Protein AF-A0A2M8VPT6-F1 (afdb_monomer)

pLDDT: mean 82.92, std 19.12, range [32.72, 97.31]

Secondary structure (DSSP, 8-state):
---------------PPPTT--HHHHHHHHHHHHHHHHTT---HHHHHHHHHHHHHHHHHHHHHHHHHHHHHHHH--

Foldseek 3Di:
DDDDDPPDPPDDDDQDDDLPQDLVNLVVLLVVLVVVVVVVPDDPVRVVVSVSNNVVSVVSNVVVVVVVVVVVVVVVD

Nearest PDB structures (foldseek):
  1vp7-assembly1_A  TM=9.506E-01  e=1.945E-03  Bordetella pertussis Tohama I
  1vp7-assembly2_C  TM=9.001E-01  e=1.601E-03  Bordetella pertussis Tohama I
  1vp7-assembly3_E  TM=9.094E-01  e=1.945E-03  Bordetella pertussis Tohama I
  3d36-assembly1_B  TM=7.310E-01  e=4.435E+00  Geobacillus stearothermophilus 10

Organism: NCBI:txid1938816

Mean predicted aligned error: 8.89 Å

Sequence (77 aa):
MPTKKSEGEKSYLEVQIDPKLRYEHAVKELEMLISDMESGKFSLEETLLAYQRGAALLKHCQGMLTQVEQQVRVFEA

Solvent-accessible surface area (backbone atoms only — not comparable to full-atom values): 4843 Å² total; per-residue (Å²): 139,80,85,82,75,80,86,71,90,77,80,83,85,84,79,83,74,66,90,82,62,48,63,72,56,42,51,52,51,42,52,53,52,50,53,49,57,72,65,66,75,54,53,76,68,52,46,52,52,48,50,52,45,42,54,52,40,50,52,50,46,52,52,53,51,52,53,51,54,52,53,51,53,63,74,77,108

Radius of gyration: 18.71 Å; Cα contacts (8 Å, |Δi|>4): 28; chains: 1; bounding box: 36×48×53 Å

InterPro domains:
  IPR003761 Exonuclease VII, small subunit [MF_00337] (22-77)
  IPR003761 Exonuclease VII, small subunit [PF02609] (23-73)
  IPR003761 Exonuclease VII, small subunit [PTHR34137] (19-74)
  IPR003761 Exonuclease VII, small subunit [TIGR01280] (23-73)
  IPR037004 Exonuclease VII, small subunit superfamily [G3DSA:1.10.287.1040] (18-77)
  IPR037004 Exonuclease VII, small subunit superfamily [SSF116842] (20-75)

Structure (mmCIF, N/CA/C/O backbone):
data_AF-A0A2M8VPT6-F1
#
_entry.id   AF-A0A2M8VPT6-F1
#
loop_
_atom_site.group_PDB
_atom_site.id
_atom_site.type_symbol
_atom_site.label_atom_id
_atom_site.label_alt_id
_atom_site.label_comp_id
_atom_site.label_asym_id
_atom_site.label_entity_id
_atom_site.label_seq_id
_atom_site.pdbx_PDB_ins_code
_atom_site.Cartn_x
_atom_site.Cartn_y
_atom_site.Cartn_z
_atom_site.occupancy
_atom_site.B_iso_or_equiv
_atom_site.auth_seq_id
_atom_site.auth_comp_id
_atom_site.auth_asym_id
_atom_site.auth_atom_id
_atom_site.pdbx_PDB_model_num
ATOM 1 N N . MET A 1 1 ? -7.251 -39.121 31.445 1.00 32.72 1 MET A N 1
ATOM 2 C CA . MET A 1 1 ? -7.655 -38.997 30.023 1.00 32.72 1 MET A CA 1
ATOM 3 C C . MET A 1 1 ? -8.663 -37.861 29.906 1.00 32.72 1 MET A C 1
ATOM 5 O O . MET A 1 1 ? -9.453 -37.746 30.833 1.00 32.72 1 MET A O 1
ATOM 9 N N . PRO A 1 2 ? -8.773 -37.124 28.791 1.00 46.50 2 PRO A N 1
ATOM 10 C CA . PRO A 1 2 ? -7.768 -36.606 27.866 1.00 46.50 2 PRO A CA 1
ATOM 11 C C . PRO A 1 2 ? -7.827 -35.059 27.764 1.00 46.50 2 PRO A C 1
ATOM 13 O O . PRO A 1 2 ? -8.789 -34.403 28.150 1.00 46.50 2 PRO A O 1
ATOM 16 N N . THR A 1 3 ? -6.758 -34.495 27.215 1.00 45.75 3 THR A N 1
ATOM 17 C CA . THR A 1 3 ? 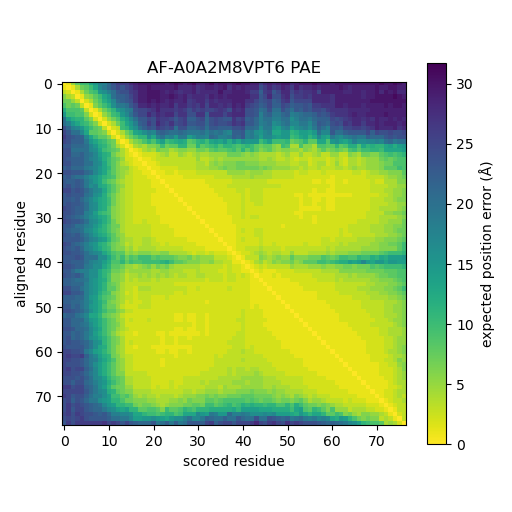-6.567 -33.101 26.799 1.00 45.75 3 THR A CA 1
ATOM 18 C C . THR A 1 3 ? -7.677 -32.590 25.870 1.00 45.75 3 THR A C 1
ATOM 20 O O . THR A 1 3 ? -7.852 -33.139 24.781 1.00 45.75 3 THR A O 1
ATOM 23 N N . LYS A 1 4 ? -8.348 -31.482 26.217 1.00 45.56 4 LYS A N 1
ATOM 24 C CA . LYS A 1 4 ? -9.000 -30.631 25.210 1.00 45.56 4 LYS A CA 1
ATOM 25 C C . LYS A 1 4 ? -7.957 -29.665 24.656 1.00 45.56 4 LYS A C 1
ATOM 27 O O . LYS A 1 4 ? -7.697 -28.620 25.242 1.00 45.56 4 LYS A O 1
ATOM 32 N N . LYS A 1 5 ? -7.345 -30.059 23.535 1.00 50.31 5 LYS A N 1
ATOM 33 C CA . LYS A 1 5 ? -6.746 -29.121 22.583 1.00 50.31 5 LYS A CA 1
ATOM 34 C C . LYS A 1 5 ? -7.854 -28.156 22.166 1.00 50.31 5 LYS A C 1
ATOM 36 O O . LYS A 1 5 ? -8.853 -28.587 21.597 1.00 50.31 5 LYS A O 1
ATOM 41 N N . SER A 1 6 ? -7.705 -26.882 22.498 1.00 41.84 6 SER A N 1
ATOM 42 C CA . SER A 1 6 ? -8.478 -25.812 21.881 1.00 41.84 6 SER A CA 1
ATOM 43 C C . SER A 1 6 ? -7.993 -25.666 20.441 1.00 41.84 6 SER A C 1
ATOM 45 O O . SER A 1 6 ? -7.039 -24.949 20.158 1.00 41.84 6 SER A O 1
ATOM 47 N N . GLU A 1 7 ? -8.620 -26.419 19.544 1.00 44.12 7 GLU A N 1
ATOM 48 C CA . GLU A 1 7 ? -8.585 -26.187 18.105 1.00 44.12 7 GLU A CA 1
ATOM 49 C C . GLU A 1 7 ? -9.217 -24.817 17.830 1.00 44.12 7 GLU A C 1
ATOM 51 O O . GLU A 1 7 ? -10.423 -24.632 17.986 1.00 44.12 7 GLU A O 1
ATOM 56 N N . GLY A 1 8 ? -8.380 -23.838 17.482 1.00 41.28 8 GLY A N 1
ATOM 57 C CA . GLY A 1 8 ? -8.819 -22.469 17.212 1.00 41.28 8 GLY A CA 1
ATOM 58 C C . GLY A 1 8 ? -7.741 -21.506 16.709 1.00 41.28 8 GLY A C 1
ATOM 59 O O . GLY A 1 8 ? -8.035 -20.328 16.561 1.00 41.28 8 GLY A O 1
ATOM 60 N N . GLU A 1 9 ? -6.521 -21.963 16.405 1.00 38.44 9 GLU A N 1
ATOM 61 C CA . GLU A 1 9 ? -5.464 -21.158 15.760 1.00 38.44 9 GLU A CA 1
ATOM 62 C C . GLU A 1 9 ? -5.758 -20.964 14.259 1.00 38.44 9 GLU A C 1
ATOM 64 O O . GLU A 1 9 ? -4.973 -21.332 13.385 1.00 38.44 9 GLU A O 1
ATOM 69 N N . LYS A 1 10 ? -6.940 -20.443 13.915 1.00 38.75 10 LYS A N 1
ATOM 70 C CA . LYS A 1 10 ? -7.265 -20.102 12.529 1.00 38.75 10 LYS A CA 1
ATOM 71 C C . LYS A 1 10 ? -6.717 -18.718 12.194 1.00 38.75 10 LYS A C 1
ATOM 73 O O . LYS A 1 10 ? -7.340 -17.709 12.489 1.00 38.75 10 LYS A O 1
ATOM 78 N N . SER A 1 11 ? -5.599 -18.737 11.469 1.00 45.94 11 SER A N 1
ATOM 79 C CA . SER A 1 11 ? -5.330 -17.837 10.344 1.00 45.94 11 SER A CA 1
ATOM 80 C C . SER A 1 11 ? -5.299 -16.342 10.668 1.00 45.94 11 SER A C 1
ATOM 82 O O . SER A 1 11 ? -6.053 -15.552 10.105 1.00 45.94 11 SER A O 1
ATOM 84 N N . TYR A 1 12 ? -4.348 -15.938 11.499 1.00 42.75 12 TYR A N 1
ATOM 85 C CA . TYR A 1 12 ? -3.801 -14.593 11.384 1.00 42.75 12 TYR A CA 1
ATOM 86 C C . TYR A 1 12 ? -2.740 -14.630 10.263 1.00 42.75 12 TYR A C 1
ATOM 88 O O . TYR A 1 12 ? -1.909 -15.534 10.262 1.00 42.75 12 TYR A O 1
ATOM 96 N N . LEU A 1 13 ? -2.710 -13.624 9.377 1.00 56.25 13 LEU A N 1
ATOM 97 C CA . LEU A 1 13 ? -1.524 -13.183 8.603 1.00 56.25 13 LEU A CA 1
ATOM 98 C C . LEU A 1 13 ? -1.311 -13.601 7.122 1.00 56.25 13 LEU A C 1
ATOM 100 O O . LEU A 1 13 ? -0.179 -13.493 6.655 1.00 56.25 13 LEU A O 1
ATOM 104 N N . GLU A 1 14 ? -2.319 -13.959 6.317 1.00 58.94 14 GLU A N 1
ATOM 105 C CA . GLU A 1 14 ? -2.132 -13.971 4.844 1.00 58.94 14 GLU A CA 1
ATOM 106 C C . GLU A 1 14 ? -2.749 -12.735 4.177 1.00 58.94 14 GLU A C 1
ATOM 108 O O . GLU A 1 14 ? -3.910 -12.720 3.773 1.00 58.94 14 GLU A O 1
ATOM 113 N N . VAL A 1 15 ? -1.950 -11.675 4.030 1.00 75.31 15 VAL A N 1
ATOM 114 C CA . VAL A 1 15 ? -2.315 -10.534 3.182 1.00 75.31 15 VAL A CA 1
ATOM 115 C C . VAL A 1 15 ? -2.041 -10.893 1.721 1.00 75.31 15 VAL A C 1
ATOM 117 O O . VAL A 1 15 ? -0.895 -10.890 1.275 1.00 75.31 15 VAL A O 1
ATOM 120 N N . GLN A 1 16 ? -3.099 -11.188 0.965 1.00 80.38 16 GLN A N 1
ATOM 121 C CA . GLN A 1 16 ? -3.005 -11.523 -0.459 1.00 80.38 16 GLN A CA 1
ATOM 122 C C . GLN A 1 16 ? -3.163 -10.273 -1.338 1.00 80.38 16 GLN A C 1
ATOM 124 O O . GLN A 1 16 ? -4.219 -9.640 -1.342 1.00 80.38 16 GLN A O 1
ATOM 129 N N . ILE A 1 17 ? -2.126 -9.916 -2.099 1.00 89.75 17 ILE A N 1
ATOM 130 C CA . ILE A 1 17 ? -2.191 -8.884 -3.148 1.00 89.75 17 ILE A CA 1
ATOM 131 C C . ILE A 1 17 ? -2.471 -9.564 -4.490 1.00 89.75 17 ILE A C 1
ATOM 1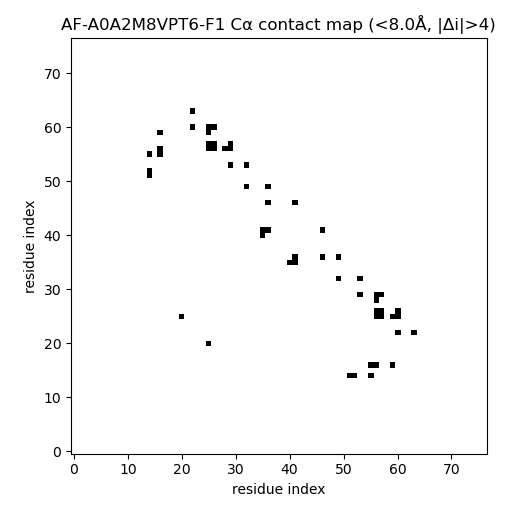33 O O . ILE A 1 17 ? -1.817 -10.554 -4.818 1.00 89.75 17 ILE A O 1
ATOM 137 N N . ASP A 1 18 ? -3.412 -9.033 -5.276 1.00 91.19 18 ASP A N 1
ATOM 138 C CA . ASP A 1 18 ? -3.603 -9.485 -6.657 1.00 91.19 18 ASP A CA 1
ATOM 139 C C . ASP A 1 18 ? -2.346 -9.132 -7.477 1.00 91.19 18 ASP A C 1
ATOM 141 O O . ASP A 1 18 ? -2.024 -7.950 -7.617 1.00 91.19 18 ASP A O 1
ATOM 145 N N . PRO A 1 19 ? -1.629 -10.111 -8.056 1.00 87.00 19 PRO A N 1
ATOM 146 C CA . PRO A 1 19 ? -0.437 -9.840 -8.857 1.00 87.00 19 PRO A CA 1
ATOM 147 C C . PRO A 1 19 ? -0.717 -8.994 -10.111 1.00 87.00 19 PRO A C 1
ATOM 149 O O . PRO A 1 19 ? 0.214 -8.424 -10.678 1.00 87.00 19 PRO A O 1
ATOM 152 N N . LYS A 1 20 ? -1.977 -8.887 -10.556 1.00 91.25 20 LYS A N 1
ATOM 153 C CA . LYS A 1 20 ? -2.405 -8.017 -11.666 1.00 91.25 20 LYS A CA 1
ATOM 154 C C . LYS A 1 20 ? -2.863 -6.630 -11.209 1.00 91.25 20 LYS A C 1
ATOM 156 O O . LYS A 1 20 ? -3.274 -5.822 -12.048 1.00 91.25 20 LYS A O 1
ATOM 161 N N . LEU A 1 21 ? -2.800 -6.335 -9.911 1.00 93.69 21 LEU A N 1
ATOM 162 C CA . LEU A 1 21 ? -3.146 -5.026 -9.378 1.00 93.69 21 LEU A CA 1
ATOM 163 C C . 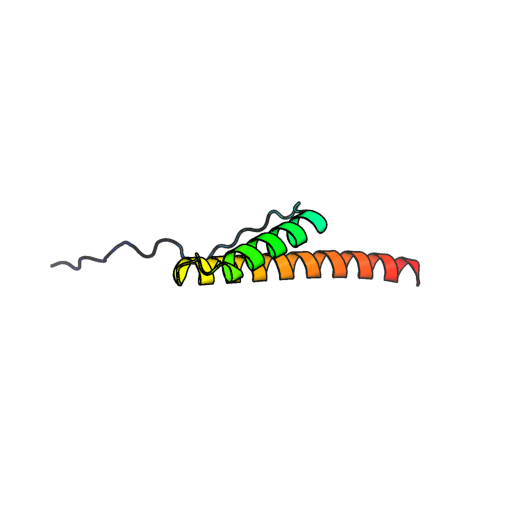LEU A 1 21 ? -2.247 -3.957 -10.008 1.00 93.69 21 LEU A C 1
ATOM 165 O O . LEU A 1 21 ? -1.019 -4.016 -9.934 1.00 93.69 21 LEU A O 1
ATOM 169 N N . ARG A 1 22 ? -2.874 -2.971 -10.650 1.00 96.06 22 ARG A N 1
ATOM 170 C CA . ARG A 1 22 ? -2.169 -1.851 -11.282 1.00 96.06 22 ARG A CA 1
ATOM 171 C C . ARG A 1 22 ? -1.658 -0.881 -10.221 1.00 96.06 22 ARG A C 1
ATOM 173 O O . ARG A 1 22 ? -2.335 -0.676 -9.220 1.00 96.06 22 ARG A O 1
ATOM 180 N N . TYR A 1 23 ? -0.538 -0.218 -10.513 1.00 95.50 23 TYR A N 1
ATOM 181 C CA . TYR A 1 23 ? 0.088 0.771 -9.629 1.00 95.50 23 TYR A CA 1
ATOM 182 C C . TYR A 1 23 ? -0.912 1.812 -9.102 1.00 95.50 23 TYR A C 1
ATOM 184 O O . TYR A 1 23 ? -1.093 1.929 -7.897 1.00 95.50 23 TYR A O 1
ATOM 192 N N . GLU A 1 24 ? -1.654 2.469 -9.999 1.00 96.56 24 GLU A N 1
ATOM 193 C CA . GLU A 1 24 ? -2.661 3.482 -9.633 1.00 96.56 24 GLU A CA 1
ATOM 194 C C . GLU A 1 24 ? -3.734 2.950 -8.672 1.00 96.56 24 GLU A C 1
ATOM 196 O O . GLU A 1 24 ? -4.183 3.650 -7.768 1.00 96.56 24 GLU A O 1
ATOM 201 N N . HIS A 1 25 ? -4.148 1.690 -8.843 1.00 96.75 25 HIS A N 1
ATOM 202 C CA . HIS A 1 25 ? -5.131 1.074 -7.956 1.00 96.75 25 HIS A CA 1
ATOM 203 C C . HIS A 1 25 ? -4.527 0.727 -6.595 1.00 96.75 25 HIS A C 1
ATOM 205 O O . HIS A 1 25 ? -5.184 0.942 -5.582 1.00 96.75 25 HIS A O 1
ATOM 211 N N . ALA A 1 26 ? -3.286 0.235 -6.562 1.00 96.19 26 ALA A N 1
ATOM 212 C CA . ALA A 1 26 ? -2.585 -0.057 -5.317 1.00 96.19 26 ALA A CA 1
ATOM 213 C C . ALA A 1 26 ? -2.337 1.213 -4.485 1.00 96.19 26 ALA A C 1
ATOM 215 O O . ALA A 1 26 ? -2.543 1.199 -3.274 1.00 96.19 26 ALA A O 1
ATOM 216 N N . VAL A 1 27 ? -1.959 2.321 -5.134 1.00 96.50 27 VAL A N 1
ATOM 217 C CA . VAL A 1 27 ? -1.796 3.630 -4.481 1.00 96.50 27 VAL A CA 1
ATOM 218 C C . VAL A 1 27 ? -3.130 4.139 -3.945 1.00 96.50 27 VAL A C 1
ATOM 220 O O . VAL A 1 27 ? -3.214 4.491 -2.773 1.00 96.50 27 VAL A O 1
ATOM 223 N N . LYS A 1 28 ? -4.195 4.094 -4.753 1.00 97.31 28 LYS A N 1
ATOM 224 C CA . LYS A 1 28 ? -5.532 4.501 -4.307 1.00 97.31 28 LYS A CA 1
ATOM 225 C C . LYS A 1 28 ? -6.014 3.691 -3.102 1.00 97.31 28 LYS A C 1
ATOM 227 O O . LYS A 1 28 ? -6.635 4.233 -2.194 1.00 97.31 28 LYS A O 1
ATOM 232 N N . GLU A 1 29 ? -5.750 2.388 -3.089 1.00 95.44 29 GLU A N 1
ATOM 233 C CA . GLU A 1 29 ? -6.088 1.534 -1.950 1.00 95.44 29 GLU A CA 1
ATOM 234 C C . GLU A 1 29 ? -5.304 1.920 -0.692 1.00 95.44 29 GLU A C 1
ATOM 236 O O . GLU A 1 29 ? -5.887 1.994 0.389 1.00 95.44 29 GLU A O 1
ATOM 241 N N . LEU A 1 30 ? -4.016 2.239 -0.836 1.00 95.31 30 LEU A N 1
ATOM 242 C CA . LEU A 1 30 ? -3.181 2.723 0.260 1.00 95.31 30 LEU A CA 1
ATOM 243 C C . LEU A 1 30 ? -3.715 4.042 0.845 1.00 95.31 30 LEU A C 1
ATOM 245 O O . LEU A 1 30 ? -3.798 4.176 2.062 1.00 95.31 30 LEU A O 1
ATOM 249 N N . GLU A 1 31 ? -4.113 4.990 -0.005 1.00 95.81 31 GLU A N 1
ATOM 250 C CA . GLU A 1 31 ? -4.691 6.277 0.410 1.00 95.81 31 GLU A CA 1
ATOM 251 C C . GLU A 1 31 ? -6.000 6.101 1.185 1.00 95.81 31 GLU A C 1
ATOM 253 O O . GLU A 1 31 ? -6.182 6.715 2.237 1.00 95.81 31 GLU A O 1
ATOM 258 N N . MET A 1 32 ? -6.898 5.236 0.698 1.00 94.62 32 MET A N 1
ATOM 259 C CA . MET A 1 32 ? -8.151 4.924 1.397 1.00 94.62 32 MET A CA 1
ATOM 260 C C . MET A 1 32 ? -7.872 4.320 2.773 1.00 94.62 32 MET A C 1
ATOM 262 O O . MET A 1 32 ? -8.453 4.743 3.767 1.00 94.62 32 MET A O 1
ATOM 266 N N . LEU A 1 33 ? -6.929 3.384 2.838 1.00 93.62 33 LEU A N 1
ATOM 267 C CA . LEU A 1 33 ? -6.572 2.696 4.069 1.00 93.62 33 LEU A CA 1
ATOM 268 C C . LEU A 1 33 ? -5.964 3.656 5.104 1.00 93.62 33 LEU A C 1
ATOM 270 O O . LEU A 1 33 ? -6.318 3.589 6.280 1.00 93.62 33 LEU A O 1
ATOM 274 N N . ILE A 1 34 ? -5.100 4.581 4.674 1.00 93.12 34 ILE A N 1
ATOM 275 C CA . ILE A 1 34 ? -4.570 5.649 5.536 1.00 93.12 34 ILE A CA 1
ATOM 276 C C . ILE A 1 34 ? -5.708 6.541 6.038 1.00 93.12 34 ILE A C 1
ATOM 278 O O . ILE A 1 34 ? -5.798 6.788 7.238 1.00 93.12 34 ILE A O 1
ATOM 282 N N . SER A 1 35 ? -6.607 6.971 5.149 1.00 93.38 35 SER A N 1
ATOM 283 C CA . SER A 1 35 ? -7.748 7.813 5.522 1.00 93.38 35 SER A CA 1
ATOM 284 C C . SER A 1 35 ? -8.651 7.136 6.559 1.00 93.38 35 SER A C 1
ATOM 286 O O . SER A 1 35 ? -9.084 7.775 7.523 1.00 93.38 35 SER A O 1
ATOM 288 N N . ASP A 1 36 ? -8.888 5.832 6.414 1.00 90.81 36 ASP A N 1
ATOM 289 C CA . ASP A 1 36 ? -9.675 5.060 7.370 1.00 90.81 36 ASP A CA 1
ATOM 290 C C . ASP A 1 36 ? -8.958 4.916 8.723 1.00 90.81 36 ASP A C 1
ATOM 292 O O . ASP A 1 36 ? -9.593 5.081 9.770 1.00 90.81 36 ASP A O 1
ATOM 296 N N . MET A 1 37 ? -7.638 4.697 8.728 1.00 89.56 37 MET A N 1
ATOM 297 C CA . MET A 1 37 ? -6.831 4.664 9.956 1.00 89.56 37 MET A CA 1
ATOM 298 C C . MET A 1 37 ? -6.835 6.016 10.685 1.00 89.56 37 MET A C 1
ATOM 300 O O . MET A 1 37 ? -6.999 6.063 11.905 1.00 89.56 37 MET A O 1
ATOM 304 N N . GLU A 1 38 ? -6.708 7.121 9.950 1.00 91.88 38 GLU A N 1
ATOM 305 C CA . GLU A 1 38 ? -6.732 8.484 10.497 1.00 91.88 38 GLU A CA 1
ATOM 306 C C . GLU A 1 38 ? -8.112 8.885 11.028 1.00 91.88 38 GLU A C 1
ATOM 308 O O . GLU A 1 38 ? -8.214 9.715 11.933 1.00 91.88 38 GLU A O 1
ATOM 313 N N . SER A 1 39 ? -9.182 8.263 10.524 1.00 91.81 39 SER A N 1
ATOM 314 C CA . SER A 1 39 ? -10.544 8.511 11.005 1.00 91.81 39 SER A CA 1
ATOM 315 C C . SER A 1 39 ? -10.773 8.073 12.458 1.00 91.81 39 SER A C 1
ATOM 317 O O . SER A 1 39 ? -11.781 8.453 13.058 1.00 91.81 39 SER A O 1
ATOM 319 N N . GLY A 1 40 ? -9.869 7.259 13.020 1.00 87.00 40 GLY A N 1
ATOM 320 C CA . GLY A 1 40 ? -9.952 6.749 14.390 1.00 87.00 40 GLY A CA 1
ATOM 321 C C . GLY A 1 40 ? -11.065 5.720 14.610 1.00 87.00 40 GLY A C 1
ATOM 322 O O . GLY A 1 40 ? -11.398 5.417 15.752 1.00 87.00 40 GLY A O 1
ATOM 323 N N . LYS A 1 41 ? -11.665 5.198 13.532 1.00 86.00 41 LYS A N 1
ATOM 324 C CA . LYS A 1 41 ? -12.766 4.222 13.593 1.00 86.00 41 LYS A CA 1
ATOM 325 C C . LYS A 1 41 ? -12.297 2.777 13.750 1.00 86.00 41 LYS A C 1
ATOM 327 O O . LYS A 1 41 ? -13.117 1.927 14.078 1.00 86.00 41 LYS A O 1
ATOM 332 N N . PHE A 1 42 ? -11.019 2.496 13.500 1.00 89.94 42 PHE A N 1
ATOM 333 C CA . PHE A 1 42 ? -10.473 1.146 13.589 1.00 89.94 42 PHE A CA 1
ATOM 334 C C . PHE A 1 42 ? -10.187 0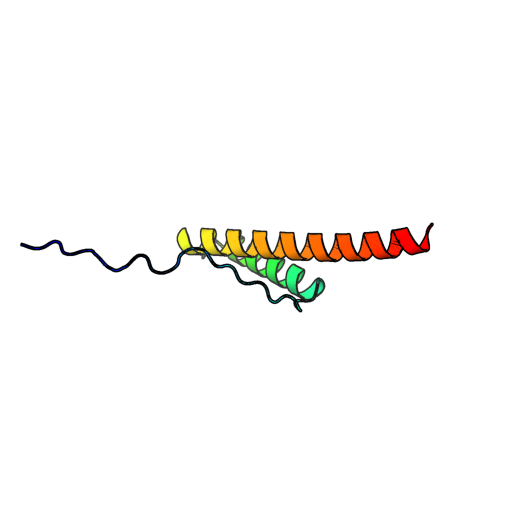.754 15.036 1.00 89.94 42 PHE A C 1
ATOM 336 O O . PHE A 1 42 ? -9.558 1.487 15.800 1.00 89.94 42 PHE A O 1
ATOM 343 N N . SER A 1 43 ? -10.602 -0.454 15.394 1.00 91.94 43 SER A N 1
ATOM 344 C CA . SER A 1 43 ? -10.092 -1.170 16.556 1.00 91.94 43 SER A CA 1
ATOM 345 C C . SER A 1 43 ? -8.600 -1.490 16.399 1.00 91.94 43 SER A C 1
ATOM 347 O O . SER A 1 43 ? -8.005 -1.351 15.327 1.00 91.94 43 SER A O 1
ATOM 349 N N . LEU A 1 44 ? -7.970 -1.956 17.479 1.00 89.06 44 LEU A N 1
ATOM 350 C CA . LEU A 1 44 ? -6.560 -2.354 17.464 1.00 89.06 44 LEU A CA 1
ATOM 351 C C . LEU A 1 44 ? -6.280 -3.473 16.444 1.00 89.06 44 LEU A C 1
ATOM 353 O O . LEU A 1 44 ? -5.266 -3.437 15.749 1.00 89.06 44 LEU A O 1
ATOM 357 N N . GLU A 1 45 ? -7.184 -4.448 16.338 1.00 89.81 45 GLU A N 1
ATOM 358 C CA . GLU A 1 45 ? -7.059 -5.567 15.398 1.00 89.81 45 GLU A CA 1
ATOM 359 C C . GLU A 1 45 ? -7.214 -5.096 13.948 1.00 89.81 45 GLU A C 1
ATOM 361 O O . GLU A 1 45 ? -6.402 -5.450 13.092 1.00 89.81 45 GLU A O 1
ATOM 366 N N . GLU A 1 46 ? -8.195 -4.232 13.677 1.00 90.00 46 GLU A N 1
ATOM 367 C CA . GLU A 1 46 ? -8.390 -3.625 12.355 1.00 90.00 46 GLU A CA 1
ATOM 368 C C . GLU A 1 46 ? -7.197 -2.756 11.957 1.00 90.00 46 GLU A C 1
ATOM 3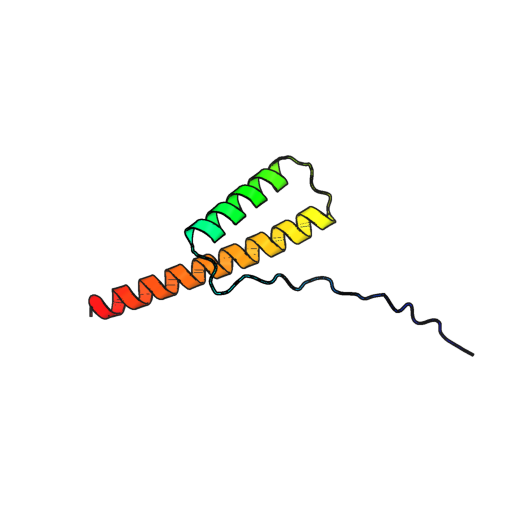70 O O . GLU A 1 46 ? -6.734 -2.832 10.823 1.00 90.00 46 GLU A O 1
ATOM 375 N N . THR A 1 47 ? -6.633 -2.002 12.902 1.00 90.06 47 THR A N 1
ATOM 376 C CA . THR A 1 47 ? -5.425 -1.195 12.686 1.00 90.06 47 THR A CA 1
ATOM 377 C C . THR A 1 47 ? -4.232 -2.072 12.306 1.00 90.06 47 THR A C 1
ATOM 379 O O . THR A 1 47 ? -3.476 -1.732 11.395 1.00 90.06 47 THR A O 1
ATOM 382 N N . LEU A 1 48 ? -4.066 -3.224 12.964 1.00 90.81 48 LEU A N 1
ATOM 383 C CA . LEU A 1 48 ? -2.999 -4.173 12.646 1.00 90.81 48 LEU A CA 1
ATOM 384 C C . LEU A 1 48 ? -3.173 -4.772 11.243 1.00 90.81 48 LEU A C 1
ATO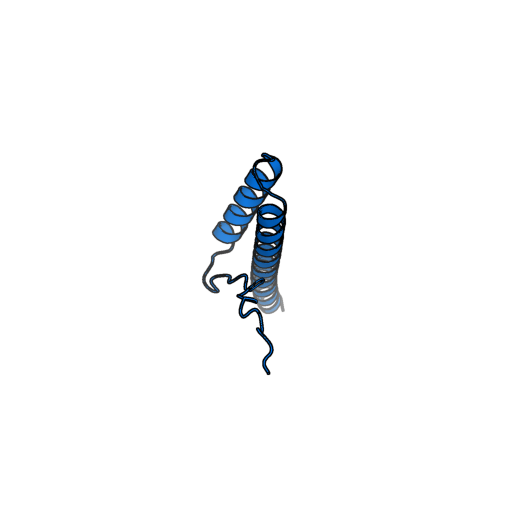M 386 O O . LEU A 1 48 ? -2.205 -4.850 10.484 1.00 90.81 48 LEU A O 1
ATOM 390 N N . LEU A 1 49 ? -4.394 -5.170 10.882 1.00 91.19 49 LEU A N 1
ATOM 391 C CA . LEU A 1 49 ? -4.705 -5.706 9.553 1.00 91.19 49 LEU A CA 1
ATOM 392 C C . LEU A 1 49 ? -4.508 -4.654 8.457 1.00 91.19 49 LEU A C 1
ATOM 394 O O . LEU A 1 49 ? -3.897 -4.939 7.425 1.00 91.19 49 LEU A O 1
ATOM 398 N N . ALA A 1 50 ? -4.967 -3.429 8.707 1.00 91.38 50 ALA A N 1
ATOM 399 C CA . ALA A 1 50 ? -4.790 -2.292 7.820 1.00 91.38 50 ALA A CA 1
ATOM 400 C C . ALA A 1 50 ? -3.299 -2.021 7.580 1.00 91.38 50 ALA A C 1
ATOM 402 O O . ALA A 1 50 ? -2.852 -1.965 6.435 1.00 91.38 50 ALA A O 1
ATOM 403 N N . TYR A 1 51 ? -2.498 -1.970 8.643 1.00 91.81 51 TYR A N 1
ATOM 404 C CA . TYR A 1 51 ? -1.051 -1.805 8.533 1.00 91.81 51 TYR A CA 1
ATOM 405 C C . TYR A 1 51 ? -0.397 -2.899 7.674 1.00 91.81 51 TYR A C 1
ATOM 407 O O . TYR A 1 51 ? 0.391 -2.596 6.776 1.00 91.81 51 TYR A O 1
ATOM 415 N N . GLN A 1 52 ? -0.739 -4.172 7.899 1.00 92.94 52 GLN A N 1
ATOM 416 C CA . GLN A 1 52 ? -0.189 -5.284 7.114 1.00 92.94 52 GLN A CA 1
ATOM 417 C C . GLN A 1 52 ? -0.579 -5.192 5.636 1.00 92.94 52 GLN A C 1
ATOM 419 O O . GLN A 1 52 ? 0.253 -5.427 4.755 1.00 92.94 52 GLN A O 1
ATOM 424 N N . ARG A 1 53 ? -1.829 -4.807 5.357 1.00 94.19 53 ARG A N 1
ATOM 425 C CA . ARG A 1 53 ? -2.315 -4.558 3.999 1.00 94.19 53 ARG A CA 1
ATOM 426 C C . ARG A 1 53 ? -1.560 -3.412 3.335 1.00 94.19 53 ARG A C 1
ATOM 428 O O . ARG A 1 53 ? -1.064 -3.590 2.224 1.00 94.19 53 ARG A O 1
ATOM 435 N N . GLY A 1 54 ? -1.398 -2.289 4.028 1.00 94.25 54 GLY A N 1
ATOM 436 C CA . GLY A 1 54 ? -0.628 -1.144 3.547 1.00 94.25 54 GLY A CA 1
ATOM 437 C C . GLY A 1 54 ? 0.832 -1.498 3.250 1.00 94.25 54 GLY A C 1
ATOM 438 O O . GLY A 1 54 ? 1.348 -1.151 2.189 1.00 94.25 54 GLY A O 1
ATOM 439 N N . ALA A 1 55 ? 1.483 -2.272 4.123 1.00 94.62 55 ALA A N 1
ATOM 440 C CA . ALA A 1 55 ? 2.851 -2.744 3.906 1.00 94.62 55 ALA A CA 1
ATOM 441 C C . ALA A 1 55 ? 2.973 -3.643 2.661 1.00 94.62 55 ALA A C 1
ATOM 443 O O . ALA A 1 55 ? 3.931 -3.520 1.892 1.00 94.62 55 ALA A O 1
ATOM 444 N N . ALA A 1 56 ? 1.997 -4.524 2.431 1.00 95.12 56 ALA A N 1
ATOM 445 C CA . ALA A 1 56 ? 1.971 -5.380 1.249 1.00 95.12 56 ALA A CA 1
ATOM 446 C C . ALA A 1 56 ? 1.744 -4.582 -0.047 1.00 95.12 56 ALA A C 1
ATOM 448 O O . ALA A 1 56 ? 2.446 -4.815 -1.034 1.00 95.12 56 ALA A O 1
ATOM 449 N N . LEU A 1 57 ? 0.825 -3.609 -0.035 1.00 95.94 57 LEU A N 1
ATOM 450 C CA . LEU A 1 57 ? 0.589 -2.694 -1.158 1.00 95.94 57 LEU A CA 1
ATOM 451 C C . LEU A 1 57 ? 1.841 -1.873 -1.478 1.00 95.94 57 LEU A C 1
ATOM 453 O O . LEU A 1 57 ? 2.239 -1.785 -2.638 1.00 95.94 57 LEU A O 1
ATOM 457 N N . LEU A 1 58 ? 2.515 -1.340 -0.456 1.00 95.25 58 LEU A N 1
ATOM 458 C CA . LEU A 1 58 ? 3.746 -0.572 -0.629 1.00 95.25 58 LEU A CA 1
ATOM 459 C C . LEU A 1 58 ? 4.851 -1.416 -1.279 1.00 95.25 58 LEU A C 1
ATOM 461 O O . LEU A 1 58 ? 5.502 -0.965 -2.223 1.00 95.25 58 LEU A O 1
ATOM 465 N N . LYS A 1 59 ? 5.031 -2.660 -0.818 1.00 95.06 59 LYS A N 1
ATOM 466 C CA . LYS A 1 59 ? 5.992 -3.604 -1.408 1.00 95.06 59 LYS A CA 1
ATOM 467 C C . LYS A 1 59 ? 5.656 -3.925 -2.867 1.00 95.06 59 LYS A C 1
ATOM 469 O O . LYS A 1 59 ? 6.564 -3.999 -3.694 1.00 95.06 59 LYS A O 1
ATOM 474 N N . HIS A 1 60 ? 4.374 -4.099 -3.190 1.00 95.06 60 HIS A N 1
ATOM 475 C CA . HIS A 1 60 ? 3.914 -4.312 -4.566 1.00 95.06 60 HIS A CA 1
ATOM 476 C C . HIS A 1 60 ? 4.249 -3.113 -5.461 1.00 95.06 60 HIS A C 1
ATOM 478 O O . HIS A 1 60 ? 4.892 -3.284 -6.496 1.00 95.06 60 HIS A O 1
ATOM 484 N N . CYS A 1 61 ? 3.913 -1.896 -5.023 1.00 96.50 61 CYS A N 1
ATOM 485 C CA . CYS A 1 61 ? 4.221 -0.659 -5.742 1.00 96.50 61 CYS A CA 1
ATOM 486 C C . CYS A 1 61 ? 5.724 -0.492 -5.999 1.00 96.50 61 CYS A C 1
ATOM 488 O O . CYS A 1 61 ? 6.124 -0.227 -7.132 1.00 96.50 61 CYS A O 1
ATOM 490 N N . GLN A 1 62 ? 6.561 -0.702 -4.977 1.00 96.00 62 GLN A N 1
ATOM 491 C CA . GLN A 1 62 ? 8.020 -0.656 -5.122 1.00 96.00 62 GLN A CA 1
ATOM 492 C C . GLN A 1 62 ? 8.512 -1.669 -6.161 1.00 96.00 62 GLN A C 1
ATOM 494 O O . GLN A 1 62 ? 9.294 -1.312 -7.038 1.00 96.00 62 GLN A O 1
ATOM 499 N N . GLY A 1 63 ? 8.003 -2.904 -6.121 1.00 95.56 63 GLY A N 1
ATOM 500 C CA . GLY A 1 63 ? 8.342 -3.933 -7.104 1.00 95.56 63 GLY A CA 1
ATOM 501 C C . GLY A 1 63 ? 7.980 -3.540 -8.539 1.00 95.56 63 GLY A C 1
ATOM 502 O O . GLY A 1 63 ? 8.774 -3.775 -9.451 1.00 95.56 63 GLY A O 1
ATOM 503 N N . MET A 1 64 ? 6.822 -2.907 -8.749 1.00 95.31 64 MET A N 1
ATOM 504 C CA . MET A 1 64 ? 6.425 -2.395 -10.067 1.00 95.31 64 MET A CA 1
ATOM 505 C C . MET A 1 64 ? 7.363 -1.285 -10.552 1.00 95.31 64 MET A C 1
ATOM 507 O O . MET A 1 64 ? 7.809 -1.327 -11.697 1.00 95.31 64 MET A O 1
ATOM 511 N N . LEU A 1 65 ? 7.701 -0.322 -9.689 1.00 96.25 65 LEU A N 1
ATOM 512 C CA . LEU A 1 65 ? 8.614 0.772 -10.038 1.00 96.25 65 LEU A CA 1
ATOM 513 C C . LEU A 1 65 ? 10.012 0.248 -10.377 1.00 96.25 65 LEU A C 1
ATOM 515 O O . LEU A 1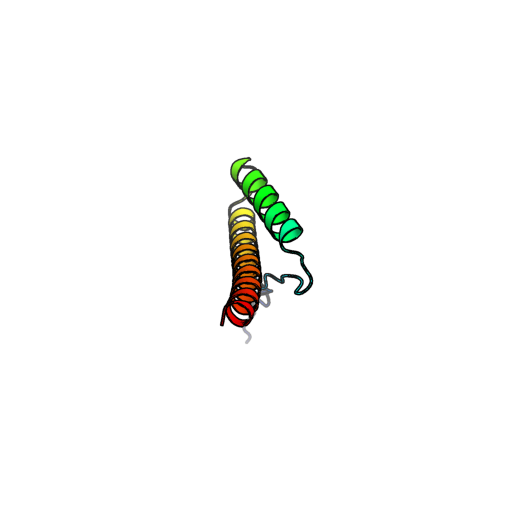 65 ? 10.560 0.613 -11.412 1.00 96.25 65 LEU A O 1
ATOM 519 N N . THR A 1 66 ? 10.549 -0.685 -9.587 1.00 95.94 66 THR A N 1
ATOM 520 C CA . THR A 1 66 ? 11.845 -1.320 -9.871 1.00 95.94 66 THR A CA 1
ATOM 521 C C . THR A 1 66 ? 11.857 -2.027 -11.230 1.00 95.94 66 THR A C 1
ATOM 523 O O . THR A 1 66 ? 12.849 -1.941 -11.956 1.00 95.94 66 THR A O 1
ATOM 526 N N . GLN A 1 67 ? 10.764 -2.700 -11.610 1.00 93.25 67 GLN A N 1
ATOM 527 C CA . GLN A 1 67 ? 10.654 -3.330 -12.932 1.00 93.25 67 GLN A CA 1
ATOM 528 C C . GLN A 1 67 ? 10.680 -2.297 -14.062 1.00 93.25 67 GLN A C 1
ATOM 530 O O . GLN A 1 67 ? 11.348 -2.521 -15.072 1.00 93.25 67 GLN A O 1
ATOM 535 N N . VAL A 1 68 ? 9.983 -1.171 -13.899 1.00 94.56 68 VAL A N 1
ATOM 536 C CA . VAL A 1 68 ? 9.981 -0.083 -14.889 1.00 94.56 68 VAL A CA 1
ATOM 537 C C . VAL A 1 68 ? 11.368 0.554 -14.990 1.00 94.56 68 VAL A C 1
ATOM 539 O O . VAL A 1 68 ? 11.892 0.691 -16.092 1.00 94.56 68 VAL A O 1
ATOM 542 N N . GLU A 1 69 ? 12.011 0.865 -13.864 1.00 93.75 69 GLU A N 1
ATOM 543 C CA . GLU A 1 69 ? 13.376 1.407 -13.836 1.00 93.75 69 GLU A CA 1
ATOM 544 C C . GLU A 1 69 ? 14.386 0.481 -14.523 1.00 93.75 69 GLU A C 1
ATOM 546 O O . GLU A 1 69 ? 15.279 0.941 -15.233 1.00 93.75 69 GLU A O 1
ATOM 551 N N . GLN A 1 70 ? 14.264 -0.834 -14.321 1.00 93.62 70 GLN A N 1
ATOM 552 C CA . GLN A 1 70 ? 15.128 -1.805 -14.985 1.00 93.62 70 GLN A CA 1
ATOM 553 C C . GLN A 1 70 ? 14.919 -1.810 -16.502 1.00 93.62 70 GLN A C 1
ATOM 555 O O . GLN A 1 70 ? 15.901 -1.885 -17.235 1.00 93.62 70 GLN A O 1
ATOM 560 N N . GLN A 1 71 ? 13.673 -1.710 -16.972 1.00 91.12 71 GLN A N 1
ATOM 561 C CA . GLN A 1 71 ? 13.384 -1.619 -18.404 1.00 91.12 71 GLN A CA 1
ATOM 562 C C . GLN A 1 71 ? 13.996 -0.354 -19.005 1.00 91.12 71 GLN A C 1
ATOM 564 O O . GLN A 1 71 ? 14.683 -0.450 -20.016 1.00 91.12 71 GLN A O 1
ATOM 569 N N . VAL A 1 72 ? 13.826 0.801 -18.354 1.00 92.44 72 VAL A N 1
ATOM 570 C CA . VAL A 1 72 ? 14.419 2.072 -18.804 1.00 92.44 72 VAL A CA 1
ATOM 571 C C . VAL A 1 72 ? 15.944 1.977 -18.875 1.00 92.44 72 VAL A C 1
ATOM 573 O O . VAL A 1 72 ? 16.516 2.311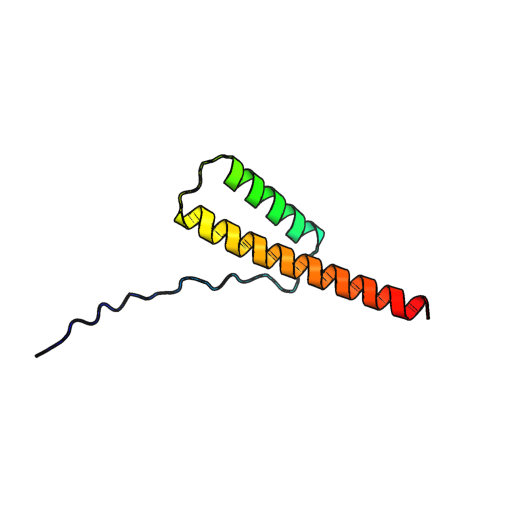 -19.907 1.00 92.44 72 VAL A O 1
ATOM 576 N N . ARG A 1 73 ? 16.603 1.422 -17.847 1.00 89.00 73 ARG A N 1
ATOM 577 C CA . ARG A 1 73 ? 18.068 1.238 -17.842 1.00 89.00 73 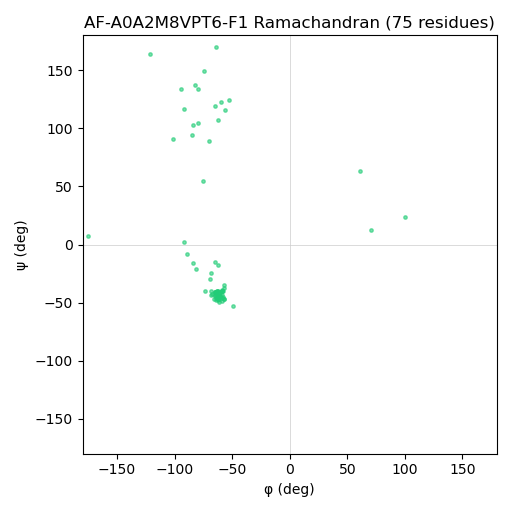ARG A CA 1
ATOM 578 C C . ARG A 1 73 ? 18.593 0.417 -19.019 1.00 89.00 73 ARG A C 1
ATOM 580 O O . ARG A 1 73 ? 19.693 0.684 -19.483 1.00 89.00 73 ARG A O 1
ATOM 587 N N . VAL A 1 74 ? 17.842 -0.580 -19.490 1.00 88.12 74 VAL A N 1
ATOM 588 C CA . VAL A 1 74 ? 18.238 -1.383 -20.662 1.00 88.12 74 VAL A CA 1
ATOM 589 C C . VAL A 1 74 ? 18.171 -0.563 -21.955 1.00 88.12 74 VAL A C 1
ATOM 591 O O . VAL A 1 74 ? 18.947 -0.827 -22.863 1.00 88.12 74 VAL A O 1
ATOM 594 N N . PHE A 1 75 ? 17.276 0.425 -22.044 1.00 77.50 75 PHE A N 1
ATOM 595 C CA . PHE A 1 75 ? 17.166 1.309 -23.212 1.00 77.50 75 PHE A CA 1
ATOM 596 C C . PHE A 1 75 ? 18.191 2.453 -23.224 1.00 77.50 75 PHE A C 1
ATOM 598 O O . PHE A 1 75 ? 18.440 3.022 -24.282 1.00 77.50 75 PHE A O 1
ATOM 605 N N . GLU A 1 76 ? 18.760 2.806 -22.071 1.00 68.19 76 GLU A N 1
ATOM 606 C CA . GLU A 1 76 ? 19.784 3.853 -21.939 1.00 68.19 76 GLU A CA 1
ATOM 607 C C . GLU A 1 76 ? 21.229 3.334 -22.100 1.00 68.19 76 GLU A C 1
ATOM 609 O O . GLU A 1 76 ? 22.157 4.144 -22.140 1.00 68.19 76 GLU A O 1
ATOM 614 N N . ALA A 1 77 ? 21.422 2.011 -22.175 1.00 58.03 77 ALA A N 1
ATOM 615 C CA . ALA A 1 77 ? 22.717 1.338 -22.335 1.00 58.03 77 ALA A CA 1
ATOM 616 C C . ALA A 1 77 ? 23.042 1.035 -23.806 1.00 58.03 77 ALA A C 1
ATOM 618 O O . ALA A 1 77 ? 24.237 1.153 -24.167 1.00 58.03 77 ALA A O 1
#